Protein AF-A0A920EDM2-F1 (afdb_monomer_lite)

pLDDT: mean 85.03, std 17.46, range [39.88, 97.44]

Structure (mmCIF, N/CA/C/O backbone):
data_AF-A0A920EDM2-F1
#
_entry.id   AF-A0A920EDM2-F1
#
loop_
_atom_site.group_PDB
_atom_site.id
_atom_site.type_symbol
_atom_site.label_atom_id
_atom_site.label_alt_id
_atom_site.label_comp_id
_atom_site.label_asym_id
_atom_site.label_entity_id
_atom_site.label_seq_id
_atom_site.pdbx_PDB_ins_code
_atom_site.Cartn_x
_atom_site.Cartn_y
_atom_site.Cartn_z
_atom_site.occupancy
_atom_site.B_iso_or_equiv
_atom_site.auth_seq_id
_atom_site.auth_comp_id
_atom_site.auth_asym_id
_atom_site.auth_atom_id
_atom_site.pdbx_PDB_model_num
ATOM 1 N N . MET A 1 1 ? -12.928 2.429 -19.862 1.00 60.97 1 MET A N 1
ATOM 2 C CA . MET A 1 1 ? -12.462 3.184 -18.677 1.00 60.97 1 MET A CA 1
ATOM 3 C C . MET A 1 1 ? -11.460 2.307 -17.935 1.00 60.97 1 MET A C 1
ATOM 5 O O . MET A 1 1 ? -11.715 1.111 -17.859 1.00 60.97 1 MET A O 1
ATOM 9 N N . LYS A 1 2 ? -10.303 2.827 -17.505 1.00 83.38 2 LYS A N 1
ATOM 10 C CA . LYS A 1 2 ? -9.271 2.041 -16.799 1.00 83.38 2 LYS A CA 1
ATOM 11 C C . LYS A 1 2 ? -9.279 2.413 -15.316 1.00 83.38 2 LYS A C 1
ATOM 13 O O . LYS A 1 2 ? -9.173 3.591 -15.006 1.00 83.38 2 LYS A O 1
ATOM 18 N N . SER A 1 3 ? -9.362 1.424 -14.431 1.00 92.62 3 SER A N 1
ATOM 19 C CA . SER A 1 3 ? -9.247 1.618 -12.981 1.00 92.62 3 SER A CA 1
ATOM 20 C C . SER A 1 3 ? -7.775 1.574 -12.582 1.00 92.62 3 SER A C 1
ATOM 22 O O . SER A 1 3 ? -7.220 0.501 -12.350 1.00 92.62 3 SER A O 1
ATOM 24 N N . ILE A 1 4 ? -7.124 2.736 -12.587 1.00 95.19 4 ILE A N 1
ATOM 25 C CA . ILE A 1 4 ? -5.713 2.874 -12.208 1.00 95.19 4 ILE A CA 1
ATOM 26 C C . ILE A 1 4 ? -5.650 3.304 -10.745 1.00 95.19 4 ILE A C 1
ATOM 28 O O . ILE A 1 4 ? -6.286 4.285 -10.363 1.00 95.19 4 ILE A O 1
ATOM 32 N N . VAL A 1 5 ? -4.896 2.558 -9.939 1.00 95.69 5 VAL A N 1
ATOM 33 C CA . VAL A 1 5 ? -4.675 2.867 -8.523 1.00 95.69 5 VAL A CA 1
ATOM 34 C C . VAL A 1 5 ? -3.689 4.023 -8.398 1.00 95.69 5 VAL A C 1
ATOM 36 O O . VAL A 1 5 ? -2.617 3.983 -8.998 1.00 95.69 5 VAL A O 1
ATOM 39 N N . GLU A 1 6 ? -4.057 5.021 -7.601 1.00 95.75 6 GLU A N 1
ATOM 40 C CA . GLU A 1 6 ? -3.211 6.168 -7.277 1.00 95.75 6 GLU A CA 1
ATOM 41 C C . GLU A 1 6 ? -2.495 5.967 -5.941 1.00 95.75 6 GLU A C 1
ATOM 43 O O . GLU A 1 6 ? -1.279 6.118 -5.869 1.00 95.75 6 GLU A O 1
ATOM 48 N N . LYS A 1 7 ? -3.236 5.611 -4.881 1.00 96.38 7 LYS A N 1
ATOM 49 C CA . LYS A 1 7 ? -2.665 5.414 -3.543 1.00 96.38 7 LYS A CA 1
ATOM 50 C C . LYS A 1 7 ? -3.537 4.575 -2.612 1.00 96.38 7 LYS A C 1
ATOM 52 O O . LYS A 1 7 ? -4.714 4.328 -2.886 1.00 96.38 7 LYS A O 1
ATOM 57 N N . LEU A 1 8 ? -2.961 4.161 -1.485 1.00 96.19 8 LEU A N 1
ATOM 58 C CA . LEU A 1 8 ? -3.678 3.529 -0.380 1.00 96.19 8 LEU A CA 1
ATOM 59 C C . LEU A 1 8 ? -4.061 4.585 0.658 1.00 96.19 8 LEU A C 1
ATOM 61 O O . LEU A 1 8 ? -3.239 5.408 1.054 1.00 96.19 8 LEU A O 1
ATOM 65 N N . GLN A 1 9 ? -5.296 4.531 1.145 1.00 95.44 9 GLN A N 1
ATOM 66 C CA . GLN A 1 9 ? -5.709 5.321 2.298 1.00 95.44 9 GLN A CA 1
ATOM 67 C C . GLN A 1 9 ? -5.464 4.521 3.572 1.00 95.44 9 GLN A C 1
ATOM 69 O O . GLN A 1 9 ? -6.028 3.438 3.769 1.00 95.44 9 GLN A O 1
ATOM 74 N N . VAL A 1 10 ? -4.608 5.072 4.427 1.00 93.88 10 VAL A N 1
ATOM 75 C CA . VAL A 1 10 ? -4.285 4.530 5.742 1.00 93.88 10 VAL A CA 1
ATOM 76 C C . VAL A 1 10 ? -4.955 5.400 6.795 1.00 93.88 10 VAL A C 1
ATOM 78 O O . VAL A 1 10 ? -4.786 6.613 6.808 1.00 93.88 10 VAL A O 1
ATOM 81 N N . GLU A 1 11 ? -5.708 4.772 7.686 1.00 92.75 11 GLU A N 1
ATOM 82 C CA . GLU A 1 11 ? -6.376 5.423 8.807 1.00 92.75 11 GLU A CA 1
ATOM 83 C C . GLU A 1 11 ? -6.229 4.528 10.039 1.00 92.75 11 GLU A C 1
ATOM 85 O O . GLU A 1 11 ? -6.295 3.301 9.936 1.00 92.75 11 GLU A O 1
ATOM 90 N N . ASN A 1 12 ? -5.997 5.117 11.214 1.00 93.12 12 ASN A N 1
ATOM 91 C CA . ASN A 1 12 ? -5.856 4.373 12.471 1.00 93.12 12 ASN A CA 1
ATOM 92 C C . ASN A 1 12 ? -4.864 3.199 12.369 1.00 93.12 12 ASN A C 1
ATOM 94 O O . ASN A 1 12 ? -5.121 2.097 12.858 1.00 93.12 12 ASN A O 1
ATOM 98 N N . ASN A 1 13 ? -3.716 3.448 11.724 1.00 93.12 13 ASN A N 1
ATOM 99 C CA . ASN A 1 13 ? -2.621 2.487 11.588 1.00 93.12 13 ASN A CA 1
ATOM 100 C C . ASN A 1 13 ? -2.972 1.241 10.734 1.00 93.12 13 ASN A C 1
ATOM 102 O O . ASN A 1 13 ? -2.354 0.187 10.893 1.00 93.12 13 ASN A O 1
ATOM 106 N N . LYS A 1 14 ? -3.975 1.336 9.844 1.00 93.19 14 LYS A N 1
ATOM 107 C CA . LYS A 1 14 ? -4.428 0.255 8.950 1.00 93.19 14 LYS A CA 1
ATOM 108 C C . LYS A 1 14 ? -4.875 0.791 7.588 1.00 93.19 14 LYS A C 1
ATOM 110 O O . LYS A 1 14 ? -5.306 1.932 7.477 1.00 93.19 14 LYS A O 1
ATOM 115 N N . VAL A 1 15 ? -4.799 -0.045 6.553 1.00 93.75 15 VAL A N 1
ATOM 116 C CA . VAL A 1 15 ? -5.396 0.271 5.245 1.00 93.75 15 VAL A CA 1
ATOM 117 C C . VAL A 1 15 ? -6.920 0.240 5.374 1.00 93.75 15 VAL A C 1
ATOM 119 O O . VAL A 1 15 ? -7.468 -0.708 5.935 1.00 93.75 15 VAL A O 1
ATOM 122 N N . LYS A 1 16 ? -7.587 1.271 4.851 1.00 95.44 16 LYS A N 1
ATOM 123 C CA . LYS A 1 16 ? -9.051 1.396 4.818 1.00 95.44 16 LYS A CA 1
ATOM 124 C C . LYS A 1 16 ? -9.609 1.344 3.399 1.00 95.44 16 LYS A C 1
ATOM 126 O O . LYS A 1 16 ? -10.700 0.817 3.188 1.00 95.44 16 LYS A O 1
ATOM 131 N N . ALA A 1 17 ? -8.886 1.916 2.439 1.00 96.31 17 ALA A N 1
ATOM 132 C CA . ALA A 1 17 ? -9.384 2.067 1.081 1.00 96.31 17 ALA A CA 1
ATOM 133 C C . ALA A 1 17 ? -8.263 2.207 0.046 1.00 96.31 17 ALA A C 1
ATOM 135 O O . ALA A 1 17 ? -7.099 2.455 0.374 1.00 96.31 17 ALA A O 1
ATOM 136 N N . VAL A 1 18 ? -8.651 2.084 -1.221 1.00 97.00 18 VAL A N 1
ATOM 137 C CA . VAL A 1 18 ? -7.827 2.367 -2.397 1.00 97.00 18 VAL A CA 1
ATOM 138 C C . VAL A 1 18 ? -8.396 3.593 -3.099 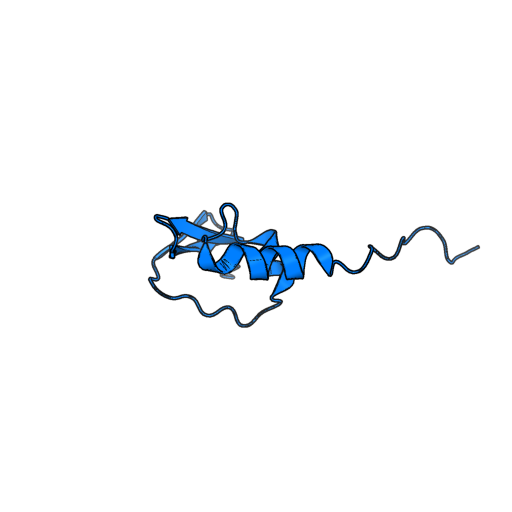1.00 97.00 18 VAL A C 1
ATOM 140 O O . VAL A 1 18 ? -9.582 3.618 -3.428 1.00 97.00 18 VAL A O 1
ATOM 143 N N . GLN A 1 19 ? -7.557 4.594 -3.345 1.00 96.75 19 GLN A N 1
ATOM 144 C CA . GLN A 1 19 ? -7.911 5.738 -4.176 1.00 96.75 19 GLN A CA 1
ATOM 145 C C . GLN A 1 19 ? -7.467 5.478 -5.617 1.00 96.75 19 GLN A C 1
ATOM 147 O O . GLN A 1 19 ? -6.316 5.108 -5.866 1.00 96.75 19 GLN A O 1
ATOM 152 N N . LEU A 1 20 ? -8.381 5.673 -6.564 1.00 97.00 20 LEU A N 1
ATOM 153 C CA . LEU A 1 20 ? -8.109 5.616 -7.996 1.00 97.00 20 LEU A CA 1
ATOM 154 C C . LEU A 1 20 ? -7.708 6.995 -8.537 1.00 97.00 20 LEU A C 1
ATOM 156 O O . LEU A 1 20 ? -7.992 8.028 -7.930 1.00 97.00 20 LEU A O 1
ATOM 160 N N . GLN A 1 21 ? -7.078 7.014 -9.711 1.00 96.81 21 GLN A N 1
ATOM 161 C CA . GLN A 1 21 ? -6.643 8.250 -10.378 1.00 96.81 21 GLN A CA 1
ATOM 162 C C . GLN A 1 21 ? -7.786 9.186 -10.778 1.00 96.81 21 GLN A C 1
ATOM 164 O O . GLN A 1 21 ? -7.575 10.387 -10.907 1.00 96.81 21 GLN A O 1
ATOM 169 N N . ASP A 1 22 ? -8.997 8.657 -10.952 1.00 95.75 22 ASP A N 1
ATOM 170 C CA . ASP A 1 22 ? -10.195 9.461 -11.215 1.00 95.75 22 ASP A CA 1
ATOM 171 C C . ASP A 1 22 ? -10.805 10.075 -9.940 1.00 95.75 22 ASP A C 1
ATOM 173 O O . ASP A 1 22 ? -11.834 10.744 -10.004 1.00 95.75 22 ASP A O 1
ATOM 177 N N . GLY A 1 23 ? -10.168 9.867 -8.782 1.00 95.88 23 GLY A N 1
ATOM 178 C CA . GLY A 1 23 ? -10.621 10.348 -7.480 1.00 95.88 23 GLY A CA 1
ATOM 179 C C . GLY A 1 23 ? -11.599 9.412 -6.771 1.00 95.88 23 GLY A C 1
ATOM 180 O O . GLY A 1 23 ? -11.884 9.633 -5.594 1.00 95.88 23 GLY A O 1
ATOM 181 N N . SER A 1 24 ? -12.081 8.353 -7.429 1.00 96.62 24 SER A N 1
ATOM 182 C CA . SER A 1 24 ? -12.952 7.360 -6.798 1.00 96.62 24 SER A CA 1
ATOM 183 C C . SER A 1 24 ? -12.226 6.635 -5.669 1.00 96.62 24 SER A C 1
ATOM 185 O O . SER A 1 24 ? -11.030 6.345 -5.757 1.00 96.62 24 SER A O 1
ATOM 187 N N . VAL A 1 25 ? -12.969 6.290 -4.620 1.00 97.19 25 VAL A N 1
ATOM 188 C CA . VAL A 1 25 ? -12.455 5.549 -3.466 1.00 97.19 25 VAL A CA 1
ATOM 189 C C . VAL A 1 25 ? -13.193 4.223 -3.360 1.00 97.19 25 VAL A C 1
ATOM 191 O O . VAL A 1 25 ? -14.421 4.181 -3.379 1.00 97.19 25 VAL A O 1
ATOM 194 N N . ILE A 1 26 ? -12.432 3.140 -3.243 1.00 97.19 26 ILE A N 1
ATOM 195 C CA . ILE A 1 26 ? -12.955 1.796 -3.008 1.00 97.19 26 ILE A CA 1
ATOM 196 C C . ILE A 1 26 ? -12.578 1.400 -1.584 1.00 97.19 26 ILE A C 1
ATOM 198 O O . ILE A 1 26 ? -11.401 1.174 -1.293 1.00 97.19 26 ILE A O 1
ATOM 202 N N . GLU A 1 27 ? -13.568 1.324 -0.694 1.00 97.44 27 GLU A N 1
ATOM 203 C CA . GLU A 1 27 ? -13.362 0.838 0.670 1.00 97.44 27 GLU A CA 1
ATOM 204 C C . GLU A 1 27 ? -13.068 -0.663 0.662 1.00 97.44 27 GLU A C 1
ATOM 206 O O . GLU A 1 27 ? -13.796 -1.463 0.072 1.00 97.44 27 GLU A O 1
ATOM 211 N N . ALA A 1 28 ? -11.975 -1.046 1.315 1.00 95.38 28 ALA A N 1
ATOM 212 C CA . ALA A 1 28 ? -11.530 -2.424 1.393 1.00 95.38 28 ALA A CA 1
ATOM 213 C C . ALA A 1 28 ? -10.701 -2.616 2.673 1.00 95.38 28 ALA A C 1
ATOM 215 O O . ALA A 1 28 ? -9.601 -2.069 2.775 1.00 95.38 28 ALA A O 1
ATOM 216 N N . PRO A 1 29 ? -11.162 -3.437 3.636 1.00 86.88 29 PRO A N 1
ATOM 217 C CA . PRO A 1 29 ? -10.414 -3.690 4.870 1.00 86.88 29 PRO A CA 1
ATOM 218 C C . PRO A 1 29 ? -9.130 -4.500 4.629 1.00 86.88 29 PRO A C 1
ATOM 220 O O . PRO A 1 29 ? -8.315 -4.678 5.532 1.00 86.88 29 PRO A O 1
ATOM 223 N N . THR A 1 30 ? -8.947 -5.051 3.427 1.00 93.75 30 THR A N 1
ATOM 224 C CA . THR A 1 30 ? -7.745 -5.778 3.018 1.00 93.75 30 THR A CA 1
ATOM 225 C C . THR A 1 30 ? -7.480 -5.533 1.540 1.00 93.75 30 THR A C 1
ATOM 227 O O . THR A 1 30 ? -8.376 -5.679 0.712 1.00 93.75 30 THR A O 1
ATOM 230 N N . VAL A 1 31 ? -6.234 -5.188 1.214 1.00 94.50 31 VAL A N 1
ATOM 231 C CA . VAL A 1 31 ? -5.764 -4.938 -0.152 1.00 94.50 31 VAL A CA 1
ATOM 232 C C . VAL A 1 31 ? -4.555 -5.826 -0.415 1.00 94.50 31 VAL A C 1
ATOM 234 O O . VAL A 1 31 ? -3.614 -5.847 0.377 1.00 94.50 31 VAL A O 1
ATOM 237 N N . ILE A 1 32 ? -4.573 -6.548 -1.535 1.00 95.25 32 ILE A N 1
ATOM 238 C CA . ILE A 1 32 ? -3.442 -7.356 -1.996 1.00 95.25 32 ILE A CA 1
ATOM 239 C C . ILE A 1 32 ? -2.808 -6.625 -3.174 1.00 95.25 32 ILE A C 1
ATOM 241 O O . ILE A 1 32 ? -3.389 -6.557 -4.256 1.00 95.25 32 ILE A O 1
ATOM 245 N N . ALA A 1 33 ? -1.615 -6.072 -2.966 1.00 92.81 33 ALA A N 1
ATOM 246 C CA . ALA A 1 33 ? -0.853 -5.468 -4.046 1.00 92.81 33 ALA A CA 1
ATOM 247 C C . ALA A 1 33 ? -0.018 -6.542 -4.758 1.00 92.81 33 ALA A C 1
ATOM 249 O O . ALA A 1 33 ? 0.906 -7.108 -4.178 1.00 92.81 33 ALA A O 1
ATOM 250 N N . ALA A 1 34 ? -0.356 -6.819 -6.016 1.00 93.69 34 ALA A N 1
ATOM 251 C CA . ALA A 1 34 ? 0.336 -7.781 -6.879 1.00 93.69 34 ALA A CA 1
ATOM 252 C C . ALA A 1 34 ? 1.152 -7.069 -7.974 1.00 93.69 34 ALA A C 1
ATOM 254 O O . ALA A 1 34 ? 1.176 -7.482 -9.131 1.00 93.69 34 ALA A O 1
ATOM 255 N N . CYS A 1 35 ? 1.767 -5.945 -7.615 1.00 91.00 35 CYS A N 1
ATOM 256 C CA . CYS A 1 35 ? 2.563 -5.101 -8.498 1.00 91.00 35 CYS A CA 1
ATOM 257 C C . CYS A 1 35 ? 3.903 -4.752 -7.833 1.00 91.00 35 CYS A C 1
ATOM 259 O O . CYS A 1 35 ? 4.261 -5.333 -6.808 1.00 91.00 35 CYS A O 1
ATOM 261 N N . ASP A 1 36 ? 4.658 -3.835 -8.441 1.00 90.62 36 ASP A N 1
ATOM 262 C CA . ASP A 1 36 ? 5.962 -3.410 -7.939 1.00 90.62 36 ASP A CA 1
ATOM 263 C C . ASP A 1 36 ? 5.886 -2.960 -6.459 1.00 90.62 36 ASP A C 1
ATOM 265 O O . ASP A 1 36 ? 5.252 -1.941 -6.154 1.00 90.62 36 ASP A O 1
ATOM 269 N N . PRO A 1 37 ? 6.546 -3.681 -5.530 1.00 91.12 37 PRO A N 1
ATOM 270 C CA . PRO A 1 37 ? 6.511 -3.355 -4.111 1.00 91.12 37 PRO A CA 1
ATOM 271 C C . PRO A 1 37 ? 7.134 -1.995 -3.810 1.00 91.12 37 PRO A C 1
ATOM 273 O O . PRO A 1 37 ? 6.746 -1.376 -2.823 1.00 91.12 37 PRO A O 1
ATOM 276 N N . HIS A 1 38 ? 8.061 -1.501 -4.637 1.00 90.94 38 HIS A N 1
ATOM 277 C CA . HIS A 1 38 ? 8.615 -0.168 -4.447 1.00 90.94 38 HIS A CA 1
ATOM 278 C C . HIS A 1 38 ? 7.530 0.894 -4.645 1.00 90.94 38 HIS A C 1
ATOM 280 O O . HIS A 1 38 ? 7.342 1.750 -3.785 1.00 90.94 38 HIS A O 1
ATOM 286 N N . THR A 1 39 ? 6.759 0.802 -5.730 1.00 91.94 39 THR A N 1
ATOM 287 C CA . THR A 1 39 ? 5.626 1.701 -5.979 1.00 91.94 39 THR A CA 1
ATOM 288 C C . THR A 1 39 ? 4.631 1.683 -4.815 1.00 91.94 39 THR A C 1
ATOM 290 O O . THR A 1 39 ? 4.293 2.732 -4.273 1.00 91.94 39 THR A O 1
ATOM 293 N N . VAL A 1 40 ? 4.218 0.500 -4.364 1.00 93.31 40 VAL A N 1
ATOM 294 C CA . VAL A 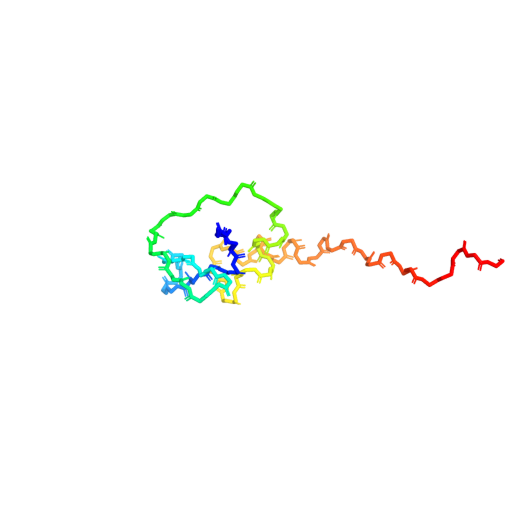1 40 ? 3.206 0.363 -3.303 1.00 93.31 40 VAL A CA 1
ATOM 295 C C . VAL A 1 40 ? 3.717 0.881 -1.959 1.00 93.31 40 VAL A C 1
ATOM 297 O O . VAL A 1 40 ? 3.023 1.619 -1.269 1.00 93.31 40 VAL A O 1
ATOM 300 N N . LEU A 1 41 ? 4.924 0.484 -1.559 1.00 91.88 41 LEU A N 1
ATOM 301 C CA . LEU A 1 41 ? 5.437 0.762 -0.219 1.00 91.88 41 LEU A CA 1
ATOM 302 C C . LEU A 1 41 ? 6.018 2.170 -0.089 1.00 91.88 41 LEU A C 1
ATOM 304 O O . LEU A 1 41 ? 6.011 2.717 1.009 1.00 91.88 41 LEU A O 1
ATOM 308 N N . VAL A 1 42 ? 6.540 2.741 -1.177 1.00 90.62 42 VAL A N 1
ATOM 309 C CA . VAL A 1 42 ? 7.238 4.033 -1.151 1.00 90.62 42 VAL A CA 1
ATOM 310 C C . VAL A 1 42 ? 6.383 5.163 -1.713 1.00 90.62 42 VAL A C 1
ATOM 312 O O . VAL A 1 42 ? 6.447 6.265 -1.178 1.00 90.62 42 VAL A O 1
ATOM 315 N N . ASN A 1 43 ? 5.584 4.909 -2.756 1.00 92.00 43 ASN A N 1
ATOM 316 C CA . ASN A 1 43 ? 4.854 5.973 -3.455 1.00 92.00 43 ASN A CA 1
ATOM 317 C C . ASN A 1 43 ? 3.365 6.037 -3.081 1.00 92.00 43 ASN A C 1
ATOM 319 O O . ASN A 1 43 ? 2.780 7.109 -3.157 1.00 92.00 43 ASN A O 1
ATOM 323 N N . TRP A 1 44 ? 2.734 4.915 -2.716 1.00 94.38 44 TRP A N 1
ATOM 324 C CA . TRP A 1 44 ? 1.284 4.867 -2.460 1.00 94.38 44 TRP A CA 1
ATOM 325 C C . TRP A 1 44 ? 0.879 5.061 -0.997 1.00 94.38 44 TRP A C 1
ATOM 327 O O . TRP A 1 44 ? -0.315 5.145 -0.716 1.00 94.38 44 TRP A O 1
ATOM 337 N N . ILE A 1 45 ? 1.824 5.070 -0.058 1.00 92.19 45 ILE A N 1
ATOM 338 C CA . ILE A 1 45 ? 1.537 5.163 1.377 1.00 92.19 45 ILE A CA 1
ATOM 339 C C . ILE A 1 45 ? 2.126 6.472 1.900 1.00 92.19 45 ILE A C 1
ATOM 341 O O . ILE A 1 45 ? 3.338 6.575 2.069 1.00 92.19 45 ILE A O 1
ATOM 345 N N . ASP A 1 46 ? 1.257 7.447 2.176 1.00 84.81 46 ASP A N 1
ATOM 346 C CA . ASP A 1 46 ? 1.656 8.754 2.714 1.00 84.81 46 ASP A CA 1
ATOM 347 C C . ASP A 1 46 ? 2.131 8.620 4.173 1.00 84.81 46 ASP A C 1
ATOM 349 O O . ASP A 1 46 ? 3.285 8.895 4.506 1.00 84.81 46 ASP A O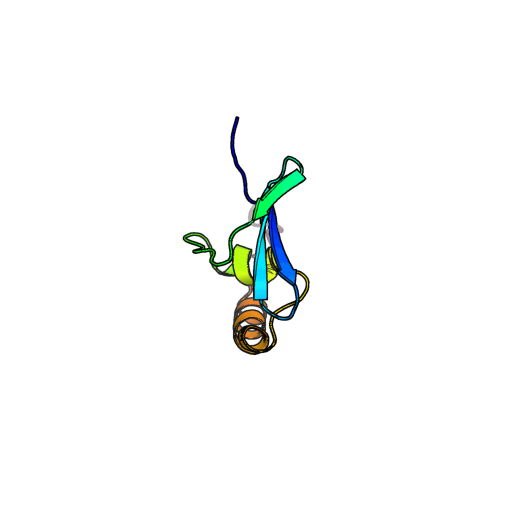 1
ATOM 353 N N . GLU A 1 47 ? 1.246 8.134 5.053 1.00 87.38 47 GLU A N 1
ATOM 354 C CA . GLU A 1 47 ? 1.564 7.850 6.451 1.00 87.38 47 GLU A CA 1
ATOM 355 C C . GLU A 1 47 ? 1.640 6.339 6.684 1.00 87.38 47 GLU A C 1
ATOM 357 O O . GLU A 1 47 ? 0.644 5.613 6.688 1.00 87.38 47 GLU A O 1
ATOM 362 N N . ALA A 1 48 ? 2.867 5.858 6.872 1.00 87.62 48 ALA A N 1
ATOM 363 C CA . ALA A 1 48 ? 3.138 4.447 7.081 1.00 87.62 48 ALA A CA 1
ATOM 364 C C . ALA A 1 48 ? 2.550 3.929 8.406 1.00 87.62 48 ALA A C 1
ATOM 366 O O . ALA A 1 48 ? 2.888 4.466 9.471 1.00 87.62 48 ALA A O 1
ATOM 367 N N . PRO A 1 49 ? 1.809 2.801 8.380 1.00 91.94 49 PRO A N 1
ATOM 368 C CA . PRO A 1 49 ? 1.509 2.054 9.588 1.00 91.94 49 PRO A CA 1
ATOM 369 C C . PRO A 1 49 ? 2.785 1.733 10.374 1.00 91.94 49 PRO A C 1
ATOM 371 O O . PRO A 1 49 ? 3.812 1.377 9.793 1.00 91.94 49 PRO A O 1
ATOM 374 N N . VAL A 1 50 ? 2.723 1.803 11.703 1.00 93.94 50 VAL A N 1
ATOM 375 C CA . VAL A 1 50 ? 3.844 1.550 12.621 1.00 93.94 50 VAL A CA 1
ATOM 376 C C . VAL A 1 50 ? 4.517 0.212 12.321 1.00 93.94 50 VAL A C 1
ATOM 378 O O . VAL A 1 50 ? 5.743 0.152 12.251 1.00 93.94 50 VAL A O 1
ATOM 381 N N . SER A 1 51 ? 3.732 -0.840 12.078 1.00 93.06 51 SER A N 1
ATOM 382 C CA . SER A 1 51 ? 4.243 -2.176 11.745 1.00 93.06 51 SER A CA 1
ATOM 383 C C . SER A 1 51 ? 4.958 -2.242 10.390 1.00 93.06 51 SER A C 1
ATOM 385 O O . SER A 1 51 ? 5.800 -3.113 10.189 1.00 93.06 51 SER A O 1
ATOM 387 N N . ALA A 1 52 ? 4.650 -1.327 9.468 1.00 92.31 52 ALA A N 1
ATOM 388 C CA . ALA A 1 52 ? 5.198 -1.294 8.116 1.00 92.31 52 ALA A CA 1
ATOM 389 C C . ALA A 1 52 ? 6.415 -0.363 7.973 1.00 92.31 52 ALA A C 1
ATOM 391 O O . ALA A 1 52 ? 7.139 -0.473 6.982 1.00 92.31 52 ALA A O 1
ATOM 392 N N . LYS A 1 53 ? 6.683 0.522 8.949 1.00 92.81 53 LYS A N 1
ATOM 393 C CA . LYS A 1 53 ? 7.767 1.524 8.879 1.00 92.81 53 LYS A CA 1
ATOM 394 C C . LYS A 1 53 ? 9.124 0.912 8.528 1.00 92.81 53 LYS A C 1
ATOM 396 O O . LYS A 1 53 ? 9.781 1.383 7.606 1.00 92.81 53 LYS A O 1
ATOM 401 N N . SER A 1 54 ? 9.528 -0.163 9.207 1.00 93.38 54 SER A N 1
ATOM 402 C CA . SER A 1 54 ? 10.829 -0.810 8.968 1.00 93.38 54 SER A CA 1
ATOM 403 C C . SER A 1 54 ? 10.954 -1.393 7.555 1.00 93.38 54 SER A C 1
ATOM 405 O O . SER A 1 54 ? 12.012 -1.285 6.929 1.00 93.38 54 SER A O 1
ATOM 407 N N . LEU A 1 55 ? 9.869 -1.972 7.032 1.00 92.88 55 LEU A N 1
ATOM 408 C CA . LEU A 1 55 ? 9.806 -2.515 5.679 1.00 92.88 55 LEU A CA 1
ATOM 409 C C . LEU A 1 55 ? 9.897 -1.394 4.640 1.00 92.88 55 LEU A C 1
ATOM 411 O O . LEU A 1 55 ? 10.729 -1.471 3.739 1.00 92.88 55 LEU A O 1
ATOM 415 N N . ILE A 1 56 ? 9.108 -0.330 4.798 1.00 92.38 56 ILE A N 1
ATOM 416 C CA . ILE A 1 56 ? 9.118 0.833 3.900 1.00 92.38 56 ILE A CA 1
ATOM 417 C C . ILE A 1 56 ? 10.508 1.482 3.880 1.00 92.38 56 ILE A C 1
ATOM 419 O O . ILE A 1 56 ? 11.077 1.677 2.807 1.00 92.38 56 ILE A O 1
ATOM 423 N N . SER A 1 57 ? 11.130 1.699 5.043 1.00 92.12 57 SER A N 1
ATOM 424 C CA . SER A 1 57 ? 12.492 2.247 5.130 1.00 92.12 57 SER A CA 1
ATOM 425 C C . SER A 1 57 ? 13.556 1.359 4.475 1.00 92.12 57 SER A C 1
ATOM 427 O O . SER A 1 57 ? 14.581 1.855 4.007 1.00 92.12 57 SER A O 1
ATOM 429 N N . ARG A 1 58 ? 13.363 0.035 4.427 1.00 92.12 58 ARG A N 1
ATOM 430 C CA . ARG A 1 58 ? 14.252 -0.867 3.676 1.00 92.12 58 ARG A CA 1
ATOM 431 C C . ARG A 1 58 ? 14.112 -0.652 2.168 1.00 92.12 58 ARG A C 1
ATOM 433 O O . ARG A 1 58 ? 15.130 -0.588 1.487 1.00 92.12 58 ARG A O 1
ATOM 440 N N . TRP A 1 59 ? 12.889 -0.523 1.659 1.00 90.38 59 TRP A N 1
ATOM 441 C CA . TRP A 1 59 ? 12.644 -0.294 0.232 1.00 90.38 59 TRP A CA 1
ATOM 442 C C . TRP A 1 59 ? 13.086 1.098 -0.227 1.00 90.38 59 TRP A C 1
ATOM 444 O O . TRP A 1 59 ? 13.695 1.205 -1.284 1.00 90.38 59 TRP A O 1
ATOM 454 N N . GLN A 1 60 ? 12.917 2.126 0.610 1.00 89.56 60 GLN A N 1
ATOM 455 C CA . GLN A 1 60 ? 13.426 3.479 0.350 1.00 89.56 60 GLN A CA 1
ATOM 456 C C . GLN A 1 60 ? 14.954 3.528 0.197 1.00 89.56 60 GLN A C 1
ATOM 458 O O . GLN A 1 60 ? 15.475 4.288 -0.613 1.00 89.56 60 GLN A O 1
ATOM 463 N N . ARG A 1 61 ? 15.694 2.716 0.963 1.00 88.38 61 ARG A N 1
ATOM 464 C CA . ARG A 1 61 ? 17.164 2.652 0.867 1.00 88.38 61 ARG A CA 1
ATOM 465 C C . ARG A 1 61 ? 17.661 1.894 -0.363 1.00 88.38 61 ARG A C 1
ATOM 467 O O . ARG A 1 61 ? 18.779 2.139 -0.798 1.00 88.38 61 ARG A O 1
ATOM 474 N N . ASN A 1 62 ? 16.842 1.003 -0.917 1.00 74.44 62 ASN A N 1
ATOM 475 C CA . ASN A 1 62 ? 17.180 0.169 -2.071 1.00 74.44 62 ASN A CA 1
ATOM 476 C C . ASN A 1 62 ? 16.792 0.810 -3.410 1.00 74.44 62 ASN A C 1
ATOM 478 O O . ASN A 1 62 ? 16.653 0.101 -4.407 1.00 74.44 62 ASN A O 1
ATOM 482 N N . LEU A 1 63 ? 16.622 2.134 -3.452 1.00 61.78 63 LEU A N 1
ATOM 483 C CA . LEU A 1 63 ? 16.477 2.846 -4.714 1.00 61.78 63 LEU A CA 1
ATOM 484 C C . LEU A 1 63 ? 17.677 2.490 -5.605 1.00 61.78 63 LEU A C 1
ATOM 486 O O . LEU A 1 63 ? 18.813 2.740 -5.186 1.00 61.78 63 LEU A O 1
ATOM 490 N N . PRO A 1 64 ? 17.484 1.940 -6.822 1.00 56.25 64 PRO A N 1
ATOM 491 C CA . PRO A 1 64 ? 18.546 2.013 -7.806 1.00 56.25 64 PRO A CA 1
ATOM 492 C C . PRO A 1 64 ? 18.887 3.495 -7.909 1.00 56.25 64 PRO A C 1
ATOM 494 O O . PRO A 1 64 ? 18.014 4.320 -8.195 1.00 56.25 64 PRO A O 1
ATOM 497 N N . GLN A 1 65 ? 20.133 3.844 -7.581 1.00 49.50 65 GLN A N 1
ATOM 498 C CA . GLN A 1 65 ? 20.666 5.167 -7.851 1.00 49.50 65 GLN A CA 1
ATOM 499 C C . GLN A 1 65 ? 20.280 5.447 -9.293 1.00 49.50 65 GLN A C 1
ATOM 501 O O . GLN A 1 65 ? 20.668 4.657 -10.155 1.00 49.50 65 GLN A O 1
ATOM 506 N N . LYS A 1 66 ? 19.396 6.438 -9.524 1.00 46.56 66 LYS A N 1
ATOM 507 C CA . LYS A 1 66 ? 18.917 6.769 -10.871 1.00 46.56 66 LYS A CA 1
ATOM 508 C C . LYS A 1 66 ? 20.145 6.688 -11.756 1.00 46.56 66 LYS A C 1
ATOM 510 O O . LYS A 1 66 ? 21.087 7.436 -11.495 1.00 46.56 66 LYS A O 1
ATOM 515 N N . A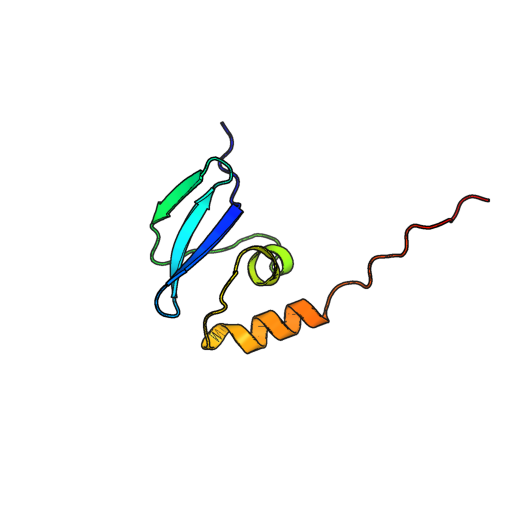LA A 1 67 ? 20.174 5.738 -12.697 1.00 46.03 67 ALA A N 1
ATOM 516 C CA . ALA A 1 67 ? 21.224 5.717 -13.693 1.00 46.03 67 ALA A CA 1
ATOM 517 C C . ALA A 1 67 ? 21.216 7.136 -14.241 1.00 46.03 67 ALA A C 1
ATOM 519 O O . ALA A 1 67 ? 20.184 7.607 -14.728 1.00 46.03 67 ALA A O 1
ATOM 520 N N . THR A 1 68 ? 22.287 7.873 -13.970 1.00 44.97 68 THR A N 1
ATOM 521 C CA . THR A 1 68 ? 22.437 9.236 -14.433 1.00 44.97 68 THR A CA 1
ATOM 522 C C . THR A 1 68 ? 22.483 9.118 -15.943 1.00 44.97 68 THR A C 1
ATOM 524 O O . THR A 1 68 ? 23.544 8.929 -16.524 1.00 44.97 68 THR A O 1
ATOM 527 N N . SER A 1 69 ? 21.323 9.172 -16.590 1.00 46.69 69 SER A N 1
ATOM 528 C CA . SER A 1 69 ? 21.207 9.323 -18.029 1.00 46.69 69 SER A CA 1
ATOM 529 C C . SER A 1 69 ? 21.592 10.764 -18.345 1.00 46.69 69 SER A C 1
ATOM 531 O O . SER A 1 69 ? 20.749 11.615 -18.611 1.00 46.69 69 SER A O 1
ATOM 533 N N . ARG A 1 70 ? 22.885 11.064 -18.231 1.00 44.78 70 ARG A N 1
ATOM 534 C CA . ARG A 1 70 ? 23.535 12.169 -18.924 1.00 44.78 70 ARG A CA 1
ATOM 535 C C . ARG A 1 70 ? 24.762 11.598 -19.621 1.00 44.78 70 ARG A C 1
ATOM 537 O O . ARG A 1 70 ? 25.726 11.228 -18.968 1.00 44.78 70 ARG A O 1
ATOM 544 N N . ASN A 1 71 ? 24.653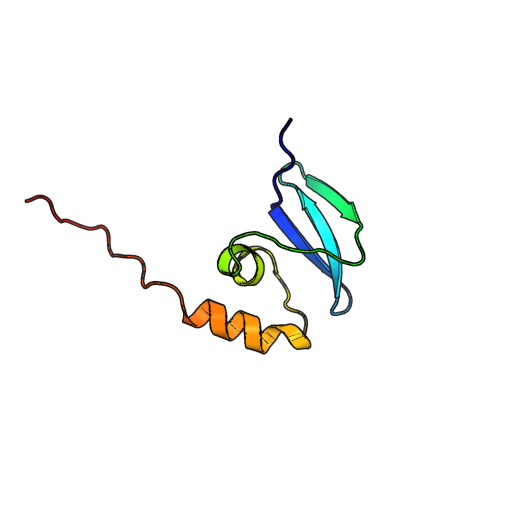 11.577 -20.947 1.00 48.97 71 ASN A N 1
ATOM 545 C CA . ASN A 1 71 ? 25.669 11.274 -21.949 1.00 48.97 71 ASN A CA 1
ATOM 546 C C . ASN A 1 71 ? 26.275 9.868 -21.957 1.00 48.97 71 ASN A C 1
ATOM 548 O O . ASN A 1 71 ? 27.259 9.592 -21.285 1.00 48.97 71 ASN A O 1
ATOM 552 N N . TRP A 1 72 ? 25.772 9.048 -22.885 1.00 41.38 72 TRP A N 1
ATOM 553 C CA . TRP A 1 72 ? 26.591 8.043 -23.569 1.00 41.38 72 TRP A CA 1
ATOM 554 C C . TRP A 1 72 ? 26.419 8.084 -25.094 1.00 41.38 72 TRP A C 1
ATOM 556 O O . TRP A 1 72 ? 26.326 7.054 -25.755 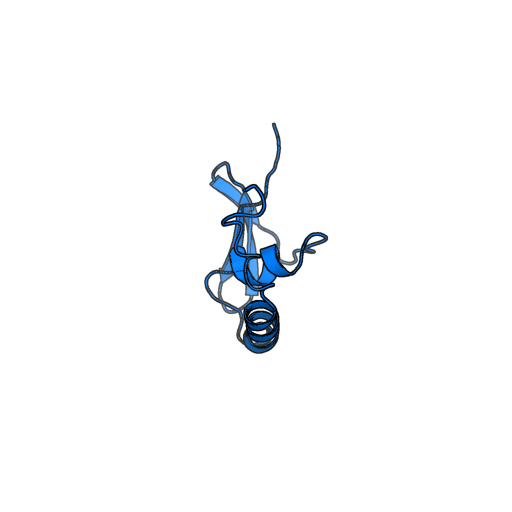1.00 41.38 72 TRP A O 1
ATOM 566 N N . MET A 1 73 ? 26.358 9.293 -25.656 1.00 42.53 73 MET A N 1
ATOM 567 C CA . MET A 1 73 ? 26.566 9.525 -27.087 1.00 42.53 73 MET A CA 1
ATOM 568 C C . MET A 1 73 ? 27.325 10.841 -27.272 1.00 42.53 73 MET A C 1
ATOM 570 O O . MET A 1 73 ? 26.714 11.905 -27.346 1.00 42.53 73 MET A O 1
ATOM 574 N N . ALA A 1 74 ? 28.653 10.746 -27.275 1.00 39.88 74 ALA A N 1
ATOM 575 C CA . ALA A 1 74 ? 29.585 11.615 -27.992 1.00 39.88 74 ALA A CA 1
ATOM 576 C C . ALA A 1 74 ? 30.939 10.899 -28.049 1.00 39.88 74 ALA A C 1
ATOM 578 O O . ALA A 1 74 ? 31.373 10.420 -26.977 1.00 39.88 74 ALA A O 1
#

Sequence (74 aa):
MKSIVEKLQVENNKVKAVQLQDGSVIEAPTVIAACDPHTVLVNWIDEAPVSAKSLISRWQRNLPQKATSRNWMA

Secondary structure (DSSP, 8-state):
----EEEEEEETTEEEEEEETTS-EEE-S-----S-HHIIIIIS-SS--GGGHHHHHHHHHT-------S-S--

Foldseek 3Di:
DDFAWQAFDDDPLATQWTATPVRDIGGDRDDDDPDDVLCHLAGRPPDHRPVCVVVSVVSVVPPPPPPPPDDPPD

Radius of gyration: 15.53 Å; chains: 1; bounding box: 43×20×41 Å